Protein AF-A0A5J4PAU7-F1 (afdb_monomer_lite)

Foldseek 3Di:
DEDDDCVVVVVLVVCVVVVHFDDYHYPVVLVVQCVVVVNPDDDPVVSVVSVVVCCVVVVHDTDDDDPPVVVVVVVVVVVVVVVVVVVD

Radius of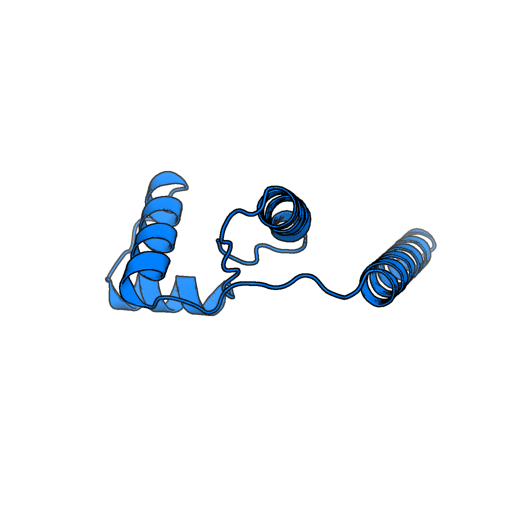 gyration: 16.07 Å; chains: 1; bounding box: 43×22×41 Å

Secondary structure (DSSP, 8-state):
-EE-TTHHHHHHHHHHHTT-----EEHHHHHHHHHHTT-----HHHHHHHHHHHHHHH-PPPP-PPPHHHHHHHHHHHHHHHHHHHT-

Structure (mmCIF, N/CA/C/O backbone):
data_AF-A0A5J4PAU7-F1
#
_entry.id   AF-A0A5J4PAU7-F1
#
loop_
_atom_site.group_PDB
_atom_site.id
_atom_site.type_symbol
_atom_site.label_atom_id
_atom_site.label_alt_id
_atom_site.label_comp_id
_atom_site.label_asym_id
_atom_site.label_entity_id
_atom_site.label_seq_id
_atom_site.pdbx_PDB_ins_code
_atom_site.Cartn_x
_atom_site.Cartn_y
_atom_site.Cartn_z
_atom_site.occupancy
_atom_site.B_iso_or_equiv
_atom_site.auth_seq_id
_atom_site.auth_comp_id
_atom_site.auth_asym_id
_atom_site.auth_atom_id
_atom_site.pdbx_PDB_model_num
ATOM 1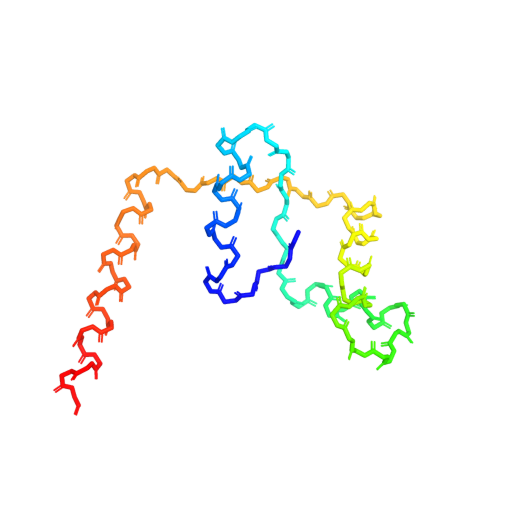 N N . MET A 1 1 ? -6.325 1.896 0.915 1.00 90.19 1 MET A N 1
ATOM 2 C CA . MET A 1 1 ? -5.335 0.905 1.390 1.00 90.19 1 MET A CA 1
ATOM 3 C C . MET A 1 1 ? -4.070 1.616 1.847 1.00 90.19 1 MET A C 1
ATOM 5 O O . MET A 1 1 ? -3.844 2.754 1.441 1.00 90.19 1 MET A O 1
ATOM 9 N N . GLU A 1 2 ? -3.267 0.962 2.680 1.00 91.81 2 GLU A N 1
ATOM 10 C CA . GLU A 1 2 ? -1.965 1.464 3.127 1.00 91.81 2 GLU A CA 1
ATOM 11 C C . GLU A 1 2 ? -0.842 1.043 2.164 1.00 91.81 2 GLU A C 1
ATOM 13 O O . GLU A 1 2 ? -0.883 -0.043 1.587 1.00 91.81 2 GLU A O 1
ATOM 18 N N . ALA A 1 3 ? 0.167 1.896 1.989 1.00 88.50 3 ALA A N 1
ATOM 19 C CA . ALA A 1 3 ? 1.381 1.573 1.251 1.00 88.50 3 ALA A CA 1
ATOM 20 C C . ALA A 1 3 ? 2.306 0.671 2.092 1.00 88.50 3 ALA A C 1
ATOM 22 O O . ALA A 1 3 ? 3.172 1.159 2.821 1.00 88.50 3 ALA A O 1
ATOM 23 N N . THR A 1 4 ? 2.124 -0.646 1.987 1.00 83.62 4 THR A N 1
ATOM 24 C CA . THR A 1 4 ? 2.956 -1.650 2.672 1.00 83.62 4 THR A CA 1
ATOM 25 C C . THR A 1 4 ? 4.042 -2.186 1.737 1.00 83.62 4 THR A C 1
ATOM 27 O O . THR A 1 4 ? 3.805 -3.103 0.950 1.00 83.62 4 THR A O 1
ATOM 30 N N . GLY A 1 5 ? 5.249 -1.616 1.806 1.00 83.00 5 GLY A N 1
ATOM 31 C CA . GLY A 1 5 ? 6.365 -2.028 0.943 1.00 83.00 5 GLY A CA 1
ATOM 32 C C . GLY A 1 5 ? 6.012 -1.914 -0.545 1.00 83.00 5 GLY A C 1
ATOM 33 O O . GLY A 1 5 ? 5.402 -0.932 -0.946 1.00 83.00 5 GLY A O 1
ATOM 34 N N . SER A 1 6 ? 6.369 -2.910 -1.359 1.00 79.44 6 SER A N 1
ATOM 35 C CA . SER A 1 6 ? 5.950 -3.018 -2.769 1.00 79.44 6 SER A CA 1
ATOM 36 C C . SER A 1 6 ? 4.634 -3.785 -2.964 1.00 79.44 6 SER A C 1
ATOM 38 O O . SER A 1 6 ? 4.062 -3.747 -4.052 1.00 79.44 6 SER A O 1
ATOM 40 N N . TYR A 1 7 ? 4.122 -4.461 -1.929 1.00 82.75 7 TYR A N 1
ATOM 41 C CA . TYR A 1 7 ? 2.990 -5.390 -2.041 1.00 82.75 7 TYR A CA 1
ATOM 42 C C . TYR A 1 7 ? 1.676 -4.717 -2.441 1.00 82.75 7 TYR A C 1
ATOM 44 O O . TYR A 1 7 ? 0.854 -5.320 -3.128 1.00 82.75 7 TYR A O 1
ATOM 52 N N . TYR A 1 8 ? 1.478 -3.458 -2.045 1.00 89.62 8 TYR A N 1
ATOM 53 C CA . TYR A 1 8 ? 0.262 -2.717 -2.383 1.00 89.62 8 TYR A CA 1
ATOM 54 C C . TYR A 1 8 ? 0.146 -2.415 -3.886 1.00 89.62 8 TYR A C 1
ATOM 56 O O . TYR A 1 8 ? -0.961 -2.191 -4.374 1.00 89.62 8 TYR A O 1
ATOM 64 N N . GLU A 1 9 ? 1.271 -2.377 -4.616 1.00 89.94 9 GLU A N 1
ATOM 65 C CA . GLU A 1 9 ? 1.306 -1.864 -5.987 1.00 89.94 9 GLU A CA 1
ATOM 66 C C . GLU A 1 9 ? 0.429 -2.712 -6.912 1.00 89.94 9 GLU A C 1
ATOM 68 O O . GLU A 1 9 ? -0.469 -2.172 -7.553 1.00 89.94 9 GLU A O 1
ATOM 73 N N . ASN A 1 10 ? 0.619 -4.035 -6.930 1.00 90.56 10 ASN A N 1
ATOM 74 C CA . ASN A 1 10 ? -0.129 -4.931 -7.821 1.00 90.56 10 ASN A CA 1
ATOM 75 C C . ASN A 1 10 ? -1.646 -4.835 -7.606 1.00 90.56 10 ASN A C 1
ATOM 77 O O . ASN A 1 10 ? -2.404 -4.794 -8.573 1.00 90.56 10 ASN A O 1
ATOM 81 N N . LEU A 1 11 ? -2.088 -4.736 -6.349 1.00 92.06 11 LEU A N 1
ATOM 82 C CA . LEU A 1 11 ? -3.503 -4.569 -6.030 1.00 92.06 11 LEU A CA 1
ATOM 83 C C . LEU A 1 11 ? -4.032 -3.204 -6.492 1.00 92.06 11 LEU A C 1
ATOM 85 O O . LEU A 1 11 ? -5.132 -3.127 -7.033 1.00 92.06 11 LEU A O 1
ATOM 89 N N . ALA A 1 12 ? -3.264 -2.128 -6.302 1.00 94.12 12 ALA A N 1
ATOM 90 C CA . ALA A 1 12 ? -3.661 -0.792 -6.741 1.00 94.12 12 ALA A CA 1
ATOM 91 C C . ALA A 1 12 ? -3.821 -0.716 -8.269 1.00 94.12 12 ALA A C 1
ATOM 93 O O . ALA A 1 12 ? -4.832 -0.194 -8.742 1.00 94.12 12 ALA A O 1
ATOM 94 N N . TYR A 1 13 ? -2.879 -1.294 -9.024 1.00 93.00 13 TYR A N 1
ATOM 95 C CA . TYR A 1 13 ? -2.977 -1.404 -10.483 1.00 93.00 13 TYR A CA 1
ATOM 96 C C . TYR A 1 13 ? -4.206 -2.215 -10.901 1.00 93.00 13 TYR A C 1
ATOM 98 O O . TYR A 1 13 ? -5.028 -1.706 -11.659 1.00 93.00 13 TYR A O 1
ATOM 106 N N . PHE A 1 14 ? -4.394 -3.414 -10.341 1.00 93.88 14 PHE A N 1
ATOM 107 C CA . PHE A 1 14 ? -5.537 -4.274 -10.663 1.00 93.88 14 PHE A CA 1
ATOM 108 C C . PHE A 1 14 ? -6.885 -3.569 -10.440 1.00 93.88 14 PHE A C 1
ATOM 110 O O . PHE A 1 14 ? -7.765 -3.608 -11.300 1.00 93.88 14 PHE A O 1
ATOM 117 N N . LEU A 1 15 ? -7.060 -2.889 -9.303 1.00 95.12 15 LEU A N 1
ATOM 118 C CA . LEU A 1 15 ? -8.301 -2.164 -9.010 1.00 95.12 15 LEU A CA 1
ATOM 119 C C . LEU A 1 15 ? -8.522 -0.998 -9.982 1.00 95.12 15 LEU A C 1
ATOM 121 O O . LEU A 1 15 ? -9.638 -0.806 -10.464 1.00 95.12 15 LEU A O 1
ATOM 125 N N . TYR A 1 16 ? -7.467 -0.244 -10.295 1.00 94.75 16 TYR A N 1
ATOM 126 C CA . TYR A 1 16 ? -7.537 0.871 -11.238 1.00 94.75 16 TYR A CA 1
ATOM 127 C C . TYR A 1 16 ? -7.904 0.411 -12.658 1.00 94.75 16 TYR A C 1
ATOM 129 O O . TYR A 1 16 ? -8.765 1.008 -13.312 1.00 94.75 16 TYR A O 1
ATOM 137 N N . GLU A 1 17 ? -7.293 -0.678 -13.130 1.00 94.06 17 GLU A N 1
ATOM 138 C CA . GLU A 1 17 ? -7.580 -1.291 -14.433 1.00 94.06 17 GLU A CA 1
ATOM 139 C C . GLU A 1 17 ? -9.039 -1.750 -14.530 1.00 94.06 17 GLU A C 1
ATOM 141 O O . GLU A 1 17 ? -9.692 -1.514 -15.546 1.00 94.06 17 GLU A O 1
ATOM 146 N N . ASN A 1 18 ? -9.594 -2.268 -13.431 1.00 96.44 18 ASN A N 1
ATOM 147 C CA . ASN A 1 18 ? -11.009 -2.629 -13.301 1.00 96.44 18 ASN A CA 1
ATOM 148 C C . ASN A 1 18 ? -11.945 -1.428 -13.048 1.00 96.44 18 ASN A C 1
ATOM 150 O O . ASN A 1 18 ? -13.105 -1.615 -12.685 1.00 96.44 18 ASN A O 1
ATOM 154 N N . ARG A 1 19 ? -11.473 -0.186 -13.239 1.00 95.44 19 ARG A N 1
ATOM 155 C CA . ARG A 1 19 ? -12.248 1.062 -13.062 1.00 95.44 19 ARG A CA 1
ATOM 156 C C . ARG A 1 19 ? -12.793 1.266 -11.645 1.00 95.44 19 ARG A C 1
ATOM 158 O O . ARG A 1 19 ? -13.732 2.038 -11.443 1.00 95.44 19 ARG A O 1
ATOM 165 N N . LEU A 1 20 ? -12.187 0.625 -10.649 1.00 95.94 20 LEU A N 1
ATOM 166 C CA . LEU A 1 20 ? -12.530 0.816 -9.247 1.00 95.94 20 LEU A CA 1
ATOM 167 C C . LEU A 1 20 ? -11.737 1.984 -8.658 1.00 95.94 20 LEU A C 1
ATOM 169 O O . LEU A 1 20 ? -10.569 2.215 -8.970 1.00 95.94 20 LEU A O 1
ATOM 173 N N . LYS A 1 21 ? -12.387 2.732 -7.763 1.00 94.56 21 LYS A N 1
ATOM 174 C CA . LYS A 1 21 ? -11.743 3.821 -7.028 1.00 94.56 21 LYS A CA 1
ATOM 175 C C . LYS A 1 21 ? -10.808 3.234 -5.980 1.00 94.56 21 LYS A C 1
ATOM 177 O O . LYS A 1 21 ? -11.245 2.516 -5.084 1.00 94.56 21 LYS A O 1
ATOM 182 N N . VAL A 1 22 ? -9.534 3.591 -6.064 1.00 95.19 22 VAL A N 1
ATOM 183 C CA . VAL A 1 22 ? -8.512 3.190 -5.100 1.00 95.19 22 VAL A CA 1
ATOM 184 C C . VAL A 1 22 ? -7.790 4.422 -4.573 1.00 95.19 22 VAL A C 1
ATOM 186 O O . VAL A 1 22 ? -7.453 5.321 -5.335 1.00 95.19 22 VAL A O 1
ATOM 189 N N . SER A 1 23 ? -7.532 4.452 -3.267 1.00 95.88 23 SER A N 1
ATOM 190 C CA . SER A 1 23 ? -6.643 5.428 -2.634 1.00 95.88 23 SER A CA 1
ATOM 191 C C . SER A 1 23 ? -5.538 4.682 -1.898 1.00 95.88 23 SER A C 1
ATOM 193 O O . SER A 1 23 ? -5.809 3.751 -1.128 1.00 95.88 23 SER A O 1
ATOM 195 N N . VAL A 1 24 ? -4.297 5.102 -2.125 1.00 94.88 24 VAL A N 1
ATOM 196 C CA . VAL A 1 24 ? -3.106 4.572 -1.457 1.00 94.88 24 VAL A CA 1
ATOM 197 C C . VAL A 1 24 ? -2.604 5.629 -0.484 1.00 94.88 24 VAL A C 1
ATOM 199 O O . VAL A 1 24 ? -2.335 6.766 -0.865 1.00 94.88 24 VAL A O 1
ATOM 202 N N . VAL A 1 25 ? -2.505 5.256 0.786 1.00 94.56 25 VAL A N 1
ATOM 203 C CA . VAL A 1 25 ? -2.146 6.160 1.879 1.00 94.56 25 VAL A CA 1
ATOM 204 C C . VAL A 1 25 ? -0.851 5.682 2.519 1.00 94.56 25 VAL A C 1
ATOM 206 O O . VAL A 1 25 ? -0.641 4.487 2.699 1.00 94.56 25 VAL A O 1
ATOM 209 N N . LEU A 1 26 ? 0.029 6.614 2.879 1.00 92.69 26 LEU A N 1
ATOM 210 C CA . LEU A 1 26 ? 1.271 6.285 3.571 1.00 92.69 26 LEU A CA 1
ATOM 211 C C . LEU A 1 26 ? 1.005 5.622 4.932 1.00 92.69 26 LEU A C 1
ATOM 213 O O . LEU A 1 26 ? 0.148 6.070 5.697 1.00 92.69 26 LEU A O 1
ATOM 217 N N . ALA A 1 27 ? 1.828 4.628 5.261 1.00 90.88 27 ALA A N 1
ATOM 218 C CA . ALA A 1 27 ? 1.787 3.894 6.523 1.00 90.88 27 ALA A CA 1
ATOM 219 C C . ALA A 1 27 ? 1.796 4.778 7.771 1.00 90.88 27 ALA A C 1
ATOM 221 O O . ALA A 1 27 ? 1.056 4.571 8.734 1.00 90.88 27 ALA A O 1
ATOM 222 N N . ASN A 1 28 ? 2.609 5.831 7.740 1.00 92.38 28 ASN A N 1
ATOM 223 C CA . ASN A 1 28 ? 2.700 6.782 8.838 1.00 92.38 28 ASN A CA 1
ATOM 224 C C . ASN A 1 28 ? 1.364 7.497 9.115 1.00 92.38 28 ASN A C 1
ATOM 226 O O . ASN A 1 28 ? 1.033 7.703 10.279 1.00 92.38 28 ASN A O 1
ATOM 230 N N . LYS A 1 29 ? 0.574 7.829 8.087 1.00 93.81 29 LYS A N 1
ATOM 231 C CA . LYS A 1 29 ? -0.725 8.494 8.248 1.00 93.81 29 LYS A CA 1
ATOM 232 C C . LYS A 1 29 ? -1.731 7.577 8.931 1.00 93.81 29 LYS A C 1
ATOM 234 O O . LYS A 1 29 ? -2.381 8.015 9.874 1.00 93.81 29 LYS A O 1
ATOM 239 N N . ILE A 1 30 ? -1.801 6.313 8.515 1.00 93.56 30 ILE A N 1
ATOM 240 C CA . ILE A 1 30 ? -2.660 5.311 9.161 1.00 93.56 30 ILE A CA 1
ATOM 241 C C . ILE A 1 30 ? -2.224 5.098 10.615 1.00 93.56 30 ILE A C 1
ATOM 243 O O . ILE A 1 30 ? -3.053 5.135 11.521 1.00 93.56 30 ILE A O 1
ATOM 247 N N . LYS A 1 31 ? -0.914 4.999 10.875 1.00 91.94 31 LYS A N 1
ATOM 248 C CA . LYS A 1 31 ? -0.366 4.882 12.236 1.00 91.94 31 LYS A CA 1
ATOM 249 C C . LYS A 1 31 ? -0.722 6.074 13.129 1.00 91.94 31 LYS A C 1
ATOM 251 O O . LYS A 1 31 ? -1.032 5.881 14.302 1.00 91.94 31 LYS A O 1
ATOM 256 N N . TYR A 1 32 ? -0.652 7.303 12.618 1.00 94.06 32 TYR A N 1
ATOM 257 C CA . TYR A 1 32 ? -1.046 8.486 13.388 1.00 94.06 32 TYR A CA 1
ATOM 258 C C . TYR A 1 32 ? -2.553 8.541 13.628 1.00 94.06 32 TYR A C 1
ATOM 260 O O . TYR A 1 32 ? -2.969 8.904 14.725 1.00 94.06 32 TYR A O 1
ATOM 268 N N . TYR A 1 33 ? -3.352 8.104 12.658 1.00 94.62 33 TYR A N 1
ATOM 269 C CA . TYR A 1 33 ? -4.794 7.992 12.827 1.00 94.62 33 TYR A CA 1
ATOM 270 C C . TYR A 1 33 ? -5.181 6.945 13.884 1.00 94.62 33 TYR A C 1
ATOM 272 O O . TYR A 1 33 ? -6.006 7.216 14.751 1.00 94.62 33 TYR A O 1
ATOM 280 N N . ALA A 1 34 ? -4.511 5.788 13.905 1.00 93.38 34 ALA A N 1
ATOM 281 C CA . ALA A 1 34 ? -4.682 4.787 14.963 1.00 93.38 34 ALA A CA 1
ATOM 282 C C . ALA A 1 34 ? -4.458 5.396 16.357 1.00 93.38 34 ALA A C 1
ATOM 284 O O . ALA A 1 34 ? -5.246 5.188 17.280 1.00 93.38 34 ALA A O 1
ATOM 285 N N . LYS A 1 35 ? -3.389 6.196 16.491 1.00 93.38 35 LYS A N 1
ATOM 286 C CA . LYS A 1 35 ? -3.058 6.893 17.738 1.00 93.38 35 LYS A CA 1
ATOM 287 C C . LYS A 1 35 ? -4.123 7.915 18.129 1.00 93.38 35 LYS A C 1
ATOM 289 O O . LYS A 1 35 ? -4.477 7.958 19.301 1.00 93.38 35 LYS A O 1
ATOM 294 N N . SER A 1 36 ? -4.650 8.705 17.188 1.00 93.50 36 SER A N 1
ATOM 295 C CA . SER A 1 36 ? -5.714 9.673 17.497 1.00 93.50 36 SER A CA 1
ATOM 296 C C . SER A 1 36 ? -7.016 9.003 17.938 1.00 93.50 36 SER A C 1
ATOM 298 O O . SER A 1 36 ? -7.757 9.588 18.717 1.00 93.50 36 SER A O 1
ATOM 300 N N . GLN A 1 37 ? -7.266 7.766 17.499 1.00 91.94 37 GLN A N 1
ATOM 301 C CA . GLN A 1 37 ? -8.417 6.958 17.918 1.00 91.94 37 GLN A CA 1
ATOM 302 C C . GLN A 1 37 ? -8.164 6.152 19.210 1.00 91.94 37 GLN A C 1
ATOM 304 O O . GLN A 1 37 ? -8.981 5.315 19.585 1.00 91.94 37 GLN A O 1
ATOM 309 N N . ASN A 1 38 ? -7.031 6.367 19.897 1.00 91.00 38 ASN A N 1
ATOM 310 C CA . ASN A 1 38 ? -6.613 5.618 21.093 1.00 91.00 38 ASN A CA 1
ATOM 311 C C . ASN A 1 38 ? -6.606 4.085 20.913 1.00 91.00 38 ASN A C 1
ATOM 313 O O . ASN A 1 38 ? -6.729 3.332 21.884 1.00 91.00 38 ASN A O 1
ATOM 317 N N . LEU A 1 39 ? -6.424 3.604 19.681 1.00 88.38 39 LEU A N 1
ATOM 318 C CA . LEU A 1 39 ? -6.383 2.178 19.387 1.00 88.38 39 LEU A CA 1
ATOM 319 C C . LEU A 1 39 ? -5.036 1.578 19.807 1.00 88.38 39 LEU A C 1
ATOM 321 O O . LEU A 1 39 ? -3.979 1.950 19.297 1.00 88.38 39 LEU A O 1
ATOM 325 N N . LYS A 1 40 ? -5.085 0.635 20.755 1.00 84.25 40 LYS A N 1
ATOM 326 C CA . LYS A 1 40 ? -3.908 -0.078 21.289 1.00 84.25 40 LYS A CA 1
ATOM 327 C C . LYS A 1 40 ? -3.752 -1.490 20.723 1.00 84.25 40 LYS A C 1
ATOM 329 O O . LYS A 1 40 ? -2.643 -2.015 20.687 1.00 84.25 40 LYS A O 1
ATOM 334 N N . THR A 1 41 ? -4.852 -2.100 20.289 1.00 88.06 41 THR A N 1
ATOM 335 C CA . THR A 1 41 ? -4.871 -3.459 19.739 1.00 88.06 41 THR A CA 1
ATOM 336 C C . THR A 1 41 ? -4.469 -3.432 18.275 1.00 88.06 41 THR A C 1
ATOM 338 O O . THR A 1 41 ? -5.042 -2.670 17.500 1.00 88.06 41 THR A O 1
ATOM 341 N N . LYS A 1 42 ? -3.530 -4.299 17.890 1.00 83.19 42 LYS A N 1
ATOM 342 C CA . LYS A 1 42 ? -3.084 -4.450 16.506 1.00 83.19 42 LYS A CA 1
ATOM 343 C C . LYS A 1 42 ? -3.328 -5.876 16.027 1.00 83.19 42 LYS A C 1
ATOM 345 O O . LYS A 1 42 ? -2.649 -6.802 16.455 1.00 83.19 42 LYS A O 1
ATOM 350 N N . THR A 1 43 ? -4.334 -6.039 15.178 1.00 91.88 43 THR A N 1
ATOM 351 C CA . THR A 1 43 ? -4.671 -7.297 14.492 1.00 91.88 43 THR A CA 1
ATOM 352 C C . THR A 1 43 ? -5.099 -6.956 13.073 1.00 91.88 43 THR A C 1
ATOM 354 O O . THR A 1 43 ? -5.608 -5.856 12.855 1.00 91.88 43 THR A O 1
ATOM 357 N N . ASP A 1 44 ? -4.981 -7.895 12.133 1.00 90.12 44 ASP A N 1
ATOM 358 C CA . ASP A 1 44 ? -5.331 -7.644 10.725 1.00 90.12 44 ASP A CA 1
ATOM 359 C C . ASP A 1 44 ? -6.767 -7.127 10.556 1.00 90.12 44 ASP A C 1
ATOM 361 O O . ASP A 1 44 ? -7.024 -6.201 9.789 1.00 90.12 44 ASP A O 1
ATOM 365 N N . LYS A 1 45 ? -7.715 -7.668 11.336 1.00 93.31 45 LYS A N 1
ATOM 366 C CA . LYS A 1 45 ? -9.120 -7.233 11.320 1.00 93.31 45 LYS A CA 1
ATOM 367 C C . LYS A 1 45 ? -9.287 -5.789 11.798 1.00 93.31 45 LYS A C 1
ATOM 369 O O . LYS A 1 45 ? -10.069 -5.033 11.223 1.00 93.31 45 LYS A O 1
ATOM 374 N N . VAL A 1 46 ? -8.580 -5.419 12.864 1.00 92.81 46 VAL A N 1
ATOM 375 C CA . VAL A 1 46 ? -8.637 -4.070 13.439 1.00 92.81 46 VAL A CA 1
ATOM 376 C C . VAL A 1 46 ? -7.979 -3.058 12.501 1.00 92.81 46 VAL A C 1
ATOM 378 O O . VAL A 1 46 ? -8.567 -2.010 12.239 1.00 92.81 46 VAL A O 1
ATOM 381 N N . ASP A 1 47 ? -6.821 -3.395 11.934 1.00 90.88 47 ASP A N 1
ATOM 382 C CA . ASP A 1 47 ? -6.106 -2.529 10.993 1.00 90.88 47 ASP A CA 1
ATOM 383 C C . ASP A 1 47 ? -6.924 -2.318 9.705 1.00 90.88 47 ASP A C 1
ATOM 385 O O . ASP A 1 47 ? -7.061 -1.186 9.237 1.00 90.88 47 ASP A O 1
ATOM 389 N N . ALA A 1 48 ? -7.563 -3.365 9.168 1.00 92.25 48 ALA A N 1
ATOM 390 C CA . ALA A 1 48 ? -8.451 -3.241 8.009 1.00 92.25 48 ALA A CA 1
ATOM 391 C C . ALA A 1 48 ? -9.640 -2.302 8.281 1.00 92.25 48 ALA A C 1
ATOM 393 O O . ALA A 1 48 ? -9.956 -1.446 7.449 1.00 92.25 48 ALA A O 1
ATOM 394 N N . CYS A 1 49 ? -10.268 -2.420 9.456 1.00 94.25 49 CYS A N 1
ATOM 395 C CA . CYS A 1 49 ? -11.356 -1.532 9.863 1.00 94.25 49 CYS A CA 1
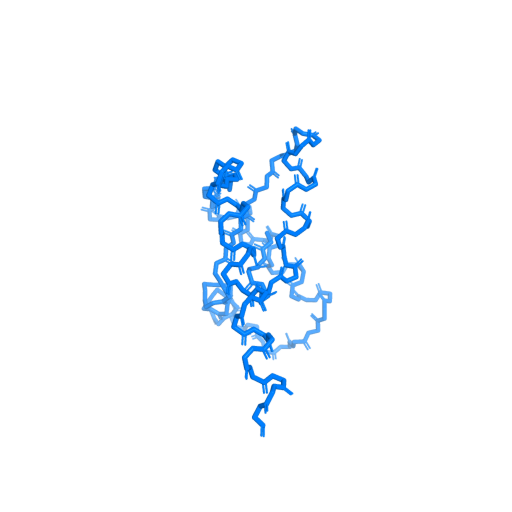ATOM 396 C C . CYS A 1 49 ? -10.882 -0.079 9.997 1.00 94.25 49 CYS A C 1
ATOM 398 O O . CYS A 1 49 ? -11.552 0.831 9.515 1.00 94.25 49 CYS A O 1
ATOM 400 N N . LEU A 1 50 ? -9.712 0.141 10.602 1.00 94.88 50 LEU A N 1
ATOM 401 C CA . LEU A 1 50 ? -9.121 1.468 10.758 1.00 94.88 50 LEU A CA 1
ATOM 402 C C . LEU A 1 50 ? -8.827 2.124 9.402 1.00 94.88 50 LEU A C 1
ATOM 404 O O . LEU A 1 50 ? -9.094 3.308 9.212 1.00 94.88 50 LEU A O 1
ATOM 408 N N . ILE A 1 51 ? -8.279 1.368 8.448 1.00 94.38 51 ILE A N 1
ATOM 409 C CA . ILE A 1 51 ? -7.986 1.868 7.099 1.00 94.38 51 ILE A CA 1
ATOM 410 C C . ILE A 1 51 ? -9.279 2.232 6.359 1.00 94.38 51 ILE A C 1
ATOM 412 O O . ILE A 1 51 ? -9.311 3.245 5.653 1.00 94.38 51 ILE A O 1
ATOM 416 N N . ALA A 1 52 ? -10.334 1.426 6.504 1.00 94.81 52 ALA A N 1
ATOM 417 C CA . ALA A 1 52 ? -11.639 1.718 5.917 1.00 94.81 52 ALA A CA 1
ATOM 418 C C . ALA A 1 52 ? -12.240 3.001 6.512 1.00 94.81 52 ALA A C 1
ATOM 420 O O . ALA A 1 52 ? -12.636 3.896 5.765 1.00 94.81 52 ALA A O 1
ATOM 421 N N . ASP A 1 53 ? -12.221 3.122 7.839 1.00 95.56 53 ASP A N 1
ATOM 422 C CA . ASP A 1 53 ? -12.695 4.304 8.557 1.00 95.56 53 ASP A CA 1
ATOM 423 C C . ASP A 1 53 ? -11.910 5.569 8.175 1.00 95.56 53 ASP A C 1
ATOM 425 O O . ASP A 1 53 ? -12.497 6.597 7.838 1.00 95.56 53 ASP A O 1
ATOM 429 N N . PHE A 1 54 ? -10.578 5.478 8.093 1.00 96.00 54 PHE A N 1
ATOM 430 C CA . PHE A 1 54 ? -9.736 6.565 7.590 1.00 96.00 54 PHE A CA 1
ATOM 431 C C . PHE A 1 54 ? -10.142 6.986 6.172 1.00 96.00 54 PHE A C 1
ATOM 433 O O . PHE A 1 54 ? -10.203 8.177 5.865 1.00 96.00 54 PHE A O 1
ATOM 440 N N . GLY A 1 55 ? -10.415 6.017 5.294 1.00 95.25 55 GLY A N 1
ATOM 441 C CA . GLY A 1 55 ? -10.840 6.269 3.919 1.00 95.25 55 GLY A CA 1
ATOM 442 C C . GLY A 1 55 ? -12.162 7.032 3.833 1.00 95.25 55 GLY A C 1
ATOM 443 O O . GLY A 1 55 ? -12.282 7.951 3.023 1.00 95.25 55 GLY A O 1
ATOM 444 N N . LEU A 1 56 ? -13.127 6.688 4.688 1.00 94.62 56 LEU A N 1
ATOM 445 C CA . LEU A 1 56 ? -14.436 7.344 4.753 1.00 94.62 56 LEU A CA 1
ATOM 446 C C . LEU A 1 56 ? -14.349 8.748 5.363 1.00 94.62 56 LEU A C 1
ATOM 448 O O . LEU A 1 56 ? -14.927 9.692 4.818 1.00 94.62 56 LEU A O 1
ATOM 452 N N . SER A 1 57 ? -13.594 8.887 6.452 1.00 94.75 57 SER A N 1
ATOM 453 C CA . SER A 1 57 ? -13.473 10.130 7.215 1.00 94.75 57 SER A CA 1
ATOM 454 C C . SER A 1 57 ? -12.613 11.170 6.497 1.00 94.75 57 SER A C 1
ATOM 456 O O . SER A 1 57 ? -13.043 12.301 6.281 1.00 94.75 57 SER A O 1
ATOM 458 N N . GLN A 1 58 ? -11.411 10.783 6.060 1.00 94.31 58 GLN A N 1
ATOM 459 C CA . GLN A 1 58 ? -10.425 11.712 5.497 1.00 94.31 58 GLN A CA 1
ATOM 460 C C . GLN A 1 58 ? -10.527 11.874 3.979 1.00 94.31 58 GLN A C 1
ATOM 462 O O . GLN A 1 58 ? -9.889 12.774 3.434 1.00 94.31 58 GLN A O 1
ATOM 467 N N . LYS A 1 59 ? -11.284 11.004 3.292 1.00 94.44 59 LYS A N 1
ATOM 468 C CA . LYS A 1 59 ? -11.493 11.022 1.831 1.00 94.44 59 LYS A CA 1
ATOM 469 C C . LYS A 1 59 ? -10.183 11.245 1.055 1.00 94.44 59 LYS A C 1
ATOM 471 O O . LYS A 1 59 ? -10.060 12.222 0.312 1.00 94.44 59 LYS A O 1
ATOM 476 N N . PRO A 1 60 ? -9.168 10.381 1.251 1.00 95.12 60 PRO A N 1
ATOM 477 C CA . PRO A 1 60 ? -7.861 10.570 0.640 1.00 95.12 60 PRO A CA 1
ATOM 478 C C . PRO A 1 60 ? -7.960 10.588 -0.886 1.00 95.12 60 PRO A C 1
ATOM 480 O O . PRO A 1 60 ? -8.761 9.857 -1.475 1.00 95.12 60 PRO A O 1
ATOM 483 N N . ALA A 1 61 ? -7.091 11.384 -1.512 1.00 95.44 61 ALA A N 1
ATOM 484 C CA . ALA A 1 61 ? -7.012 11.496 -2.962 1.00 95.44 61 ALA A CA 1
ATOM 485 C C . ALA A 1 61 ? -6.937 10.118 -3.634 1.00 95.44 61 ALA A C 1
ATOM 487 O O . ALA A 1 61 ? -6.274 9.200 -3.134 1.00 95.44 61 ALA A O 1
ATOM 488 N N . LEU A 1 62 ? -7.631 9.990 -4.765 1.00 95.75 62 LEU A N 1
ATOM 489 C CA . LEU A 1 62 ? -7.587 8.777 -5.566 1.00 95.75 62 LEU A CA 1
ATOM 490 C C . LEU A 1 62 ? -6.172 8.586 -6.099 1.00 95.75 62 LEU A C 1
ATOM 492 O O . LEU A 1 62 ? -5.558 9.507 -6.639 1.00 95.75 62 LEU A O 1
ATOM 496 N N . TRP A 1 63 ? -5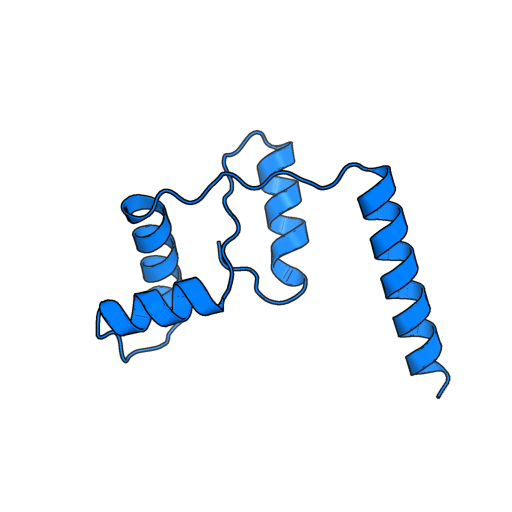.672 7.373 -5.939 1.00 95.31 63 TRP A N 1
ATOM 497 C CA . TRP A 1 63 ? -4.405 6.964 -6.501 1.00 95.31 63 TRP A CA 1
ATOM 498 C C . TRP A 1 63 ? -4.518 6.900 -8.023 1.00 95.31 63 TRP A C 1
ATOM 500 O O . TRP A 1 63 ? -5.541 6.486 -8.572 1.00 95.31 63 TRP A O 1
ATOM 510 N N . GLN A 1 64 ? -3.450 7.322 -8.689 1.00 91.88 64 GLN A N 1
ATOM 511 C CA . GLN A 1 64 ? -3.289 7.215 -10.129 1.00 91.88 64 GLN A CA 1
ATOM 512 C C . GLN A 1 64 ? -2.015 6.416 -10.405 1.00 91.88 64 GLN A C 1
ATOM 514 O O . GLN A 1 64 ? -1.024 6.594 -9.685 1.00 91.88 64 GLN A O 1
ATOM 519 N N . PRO A 1 65 ? -2.024 5.545 -11.423 1.00 91.00 65 PRO A N 1
ATOM 520 C CA . PRO A 1 65 ? -0.830 4.827 -11.822 1.00 91.00 65 PRO A CA 1
ATOM 521 C C . PRO A 1 65 ? 0.227 5.795 -12.353 1.00 91.00 65 PRO A C 1
ATOM 523 O O . PRO A 1 65 ? -0.083 6.878 -12.855 1.00 91.00 65 PRO A O 1
ATOM 526 N N . LEU A 1 66 ? 1.491 5.375 -12.282 1.00 86.38 66 LEU A N 1
ATOM 527 C CA . LEU A 1 66 ? 2.517 6.004 -13.107 1.00 86.38 66 LEU A CA 1
ATOM 528 C C . LEU A 1 66 ? 2.219 5.701 -14.578 1.00 86.38 66 LEU A C 1
ATOM 530 O O . LEU A 1 66 ? 1.623 4.668 -14.895 1.00 86.38 66 LEU A O 1
ATOM 534 N N . SER A 1 67 ? 2.662 6.573 -15.481 1.00 86.62 67 SER A N 1
ATOM 535 C CA . SER A 1 67 ? 2.640 6.249 -16.906 1.00 86.62 67 SER A CA 1
ATOM 536 C C . SER A 1 67 ? 3.429 4.962 -17.172 1.00 86.62 67 SER A C 1
ATOM 538 O O . SER A 1 67 ? 4.380 4.639 -16.451 1.00 86.62 67 SER A O 1
ATOM 540 N N . GLY A 1 68 ? 3.008 4.217 -18.200 1.00 82.88 68 GLY A N 1
ATOM 541 C CA . GLY A 1 68 ? 3.559 2.895 -18.515 1.00 82.88 68 GLY A CA 1
ATOM 542 C C . GLY A 1 68 ? 5.085 2.899 -18.622 1.00 82.88 68 GLY A C 1
ATOM 543 O O . GLY A 1 68 ? 5.744 2.070 -17.995 1.00 82.88 68 GLY A O 1
ATOM 544 N N . ASP A 1 69 ? 5.639 3.906 -19.297 1.00 88.88 69 ASP A N 1
ATOM 545 C CA . ASP A 1 69 ? 7.083 4.064 -19.494 1.00 88.88 69 ASP A CA 1
ATOM 546 C C . ASP A 1 69 ? 7.835 4.235 -18.165 1.00 88.88 69 ASP A C 1
ATOM 548 O O . ASP A 1 69 ? 8.857 3.592 -17.918 1.00 88.88 69 ASP A O 1
ATOM 552 N N . TYR A 1 70 ? 7.303 5.060 -17.258 1.00 88.25 70 TYR A N 1
ATOM 553 C CA . TYR A 1 70 ? 7.909 5.287 -15.945 1.00 88.25 70 TYR A CA 1
ATOM 554 C C . TYR A 1 70 ? 7.810 4.054 -15.050 1.00 88.25 70 TYR A C 1
ATOM 556 O O . TYR A 1 70 ? 8.729 3.784 -14.272 1.00 88.25 70 TYR A O 1
ATOM 564 N N . ARG A 1 71 ? 6.715 3.291 -15.155 1.00 86.19 71 ARG A N 1
ATOM 565 C CA . ARG A 1 71 ? 6.568 2.019 -14.443 1.00 86.19 71 ARG A CA 1
ATOM 566 C C . ARG A 1 71 ? 7.647 1.036 -14.890 1.00 86.19 71 ARG A C 1
ATOM 568 O O . ARG A 1 71 ? 8.382 0.540 -14.040 1.00 86.19 71 ARG A O 1
ATOM 575 N N . GLN A 1 72 ? 7.793 0.833 -16.200 1.00 89.19 72 GLN A N 1
ATOM 576 C CA . GLN A 1 72 ? 8.794 -0.073 -16.763 1.00 89.19 72 GLN A CA 1
ATOM 577 C C . GLN A 1 72 ? 10.217 0.340 -16.370 1.00 89.19 72 GLN A C 1
ATOM 579 O O . GLN A 1 72 ? 10.992 -0.489 -15.895 1.00 89.19 72 GLN A O 1
ATOM 584 N N . LEU A 1 73 ? 10.550 1.628 -16.495 1.00 92.62 73 LEU A N 1
ATOM 585 C CA . LEU A 1 73 ? 11.864 2.146 -16.118 1.00 92.62 73 LEU A CA 1
ATOM 586 C C . LEU A 1 73 ? 12.182 1.889 -14.639 1.00 92.62 73 LEU A C 1
ATOM 588 O O . LEU A 1 73 ? 13.289 1.471 -14.297 1.00 92.62 73 LEU A O 1
ATOM 592 N N . ARG A 1 74 ? 11.215 2.131 -13.750 1.00 90.12 74 ARG A N 1
ATOM 593 C CA . ARG A 1 74 ? 11.377 1.917 -12.309 1.00 90.12 74 ARG A CA 1
ATOM 594 C C . ARG A 1 74 ? 11.583 0.442 -11.976 1.00 90.12 74 ARG A C 1
ATOM 596 O O . ARG A 1 74 ? 12.420 0.134 -11.128 1.00 90.12 74 ARG A O 1
ATOM 603 N N . ASP A 1 75 ? 10.840 -0.447 -12.623 1.00 89.19 75 ASP A N 1
ATOM 604 C CA . ASP A 1 75 ? 10.928 -1.886 -12.378 1.00 89.19 75 ASP A CA 1
ATOM 605 C C . ASP A 1 75 ? 12.291 -2.431 -12.845 1.00 89.19 75 ASP A C 1
ATOM 607 O O . ASP A 1 75 ? 12.970 -3.101 -12.067 1.00 89.19 75 ASP A O 1
ATOM 611 N N . LEU A 1 76 ? 12.777 -2.005 -14.020 1.00 93.50 76 LEU A N 1
ATOM 612 C CA . LEU A 1 76 ? 14.136 -2.306 -14.499 1.00 93.50 76 LEU A CA 1
ATOM 613 C C . LEU A 1 76 ? 15.225 -1.784 -13.547 1.00 93.50 76 LEU A C 1
ATOM 615 O O . LEU A 1 76 ? 16.212 -2.470 -13.277 1.00 93.50 76 LEU A O 1
ATOM 619 N N . CYS A 1 77 ? 15.055 -0.576 -12.997 1.00 94.12 77 CYS A N 1
ATOM 620 C CA . CYS A 1 77 ? 15.984 -0.032 -12.004 1.00 94.12 77 CYS A CA 1
ATOM 621 C C . CYS A 1 77 ? 16.021 -0.885 -10.727 1.00 94.12 77 CYS A C 1
ATOM 623 O O . CYS A 1 77 ? 17.103 -1.147 -10.198 1.00 94.12 77 CYS A O 1
ATOM 625 N N . ARG A 1 78 ? 14.856 -1.323 -10.231 1.00 90.62 78 ARG A N 1
ATOM 626 C CA . ARG A 1 78 ? 14.750 -2.191 -9.045 1.00 90.62 78 ARG A CA 1
ATOM 627 C C . ARG A 1 78 ? 15.414 -3.545 -9.291 1.00 90.62 78 ARG A C 1
ATOM 629 O O . ARG A 1 78 ? 16.183 -3.997 -8.445 1.00 90.62 78 ARG A O 1
ATOM 636 N N . GLU A 1 79 ? 15.169 -4.152 -10.450 1.00 92.75 79 GLU A N 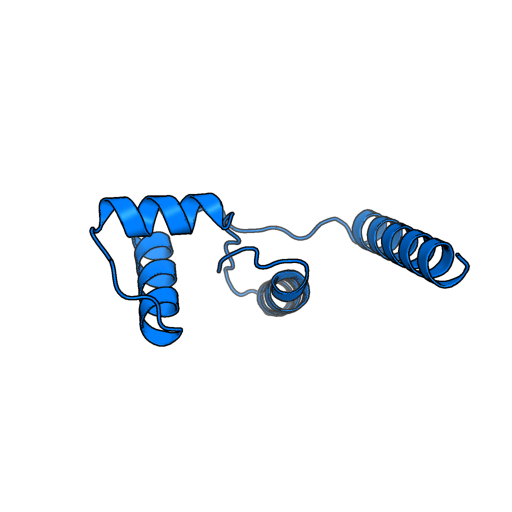1
ATOM 637 C CA . GLU A 1 79 ? 15.772 -5.428 -10.843 1.00 92.75 79 GLU A CA 1
ATOM 638 C C . GLU A 1 79 ? 17.298 -5.331 -10.917 1.00 92.75 79 GLU A C 1
ATOM 640 O O . GLU A 1 79 ? 18.002 -6.136 -10.306 1.00 92.75 79 GLU A O 1
ATOM 645 N N . ARG A 1 80 ? 17.830 -4.285 -11.562 1.00 95.44 80 ARG A N 1
ATOM 646 C CA . ARG A 1 80 ? 19.277 -4.039 -11.618 1.00 95.44 80 ARG A CA 1
ATOM 647 C C . ARG A 1 80 ? 19.900 -3.973 -10.223 1.00 95.44 80 ARG A C 1
ATOM 649 O O . ARG A 1 80 ? 20.930 -4.604 -9.996 1.00 95.44 80 ARG A O 1
ATOM 656 N N . ILE A 1 81 ? 19.299 -3.215 -9.304 1.00 94.75 81 ILE A N 1
ATOM 657 C CA . ILE A 1 81 ? 19.799 -3.082 -7.927 1.00 94.75 81 ILE A CA 1
ATOM 658 C C . ILE A 1 81 ? 19.787 -4.443 -7.223 1.00 94.75 81 ILE A C 1
ATOM 660 O O . ILE A 1 81 ? 20.781 -4.811 -6.598 1.00 94.75 81 ILE A O 1
ATOM 664 N N . SER A 1 82 ? 18.703 -5.210 -7.372 1.00 93.06 82 SER A N 1
ATOM 665 C CA . SER A 1 82 ? 18.586 -6.556 -6.799 1.00 93.06 82 SER A CA 1
ATOM 666 C C . SER A 1 82 ? 19.690 -7.488 -7.304 1.00 93.06 82 SER A C 1
ATOM 668 O O . SER A 1 82 ? 20.308 -8.200 -6.517 1.00 93.06 82 SER A O 1
ATOM 670 N N . LEU A 1 83 ? 19.980 -7.466 -8.608 1.00 95.06 83 LEU A N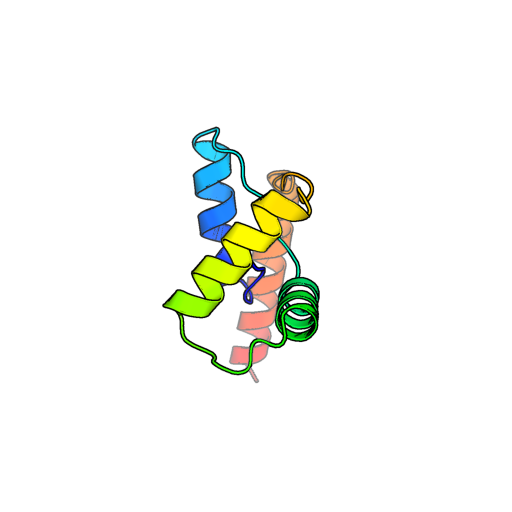 1
ATOM 671 C CA . LEU A 1 83 ? 21.041 -8.282 -9.205 1.00 95.06 83 LEU A CA 1
ATOM 672 C C . LEU A 1 83 ? 22.438 -7.850 -8.742 1.00 95.06 83 LEU A C 1
ATOM 674 O O . LEU A 1 83 ? 23.304 -8.695 -8.529 1.00 95.06 83 LEU A O 1
ATOM 678 N N . GLN A 1 84 ? 22.671 -6.547 -8.561 1.00 95.56 84 GLN A N 1
ATOM 679 C CA . GLN A 1 84 ? 23.942 -6.043 -8.031 1.00 95.56 84 GLN A CA 1
ATOM 680 C C . GLN A 1 84 ? 24.186 -6.508 -6.592 1.00 95.56 84 GLN A C 1
ATOM 682 O O . GLN A 1 84 ? 25.310 -6.882 -6.273 1.00 95.56 84 GLN A O 1
ATOM 687 N N . GLN A 1 85 ? 23.144 -6.518 -5.757 1.00 92.75 85 GLN A N 1
ATOM 688 C CA . GLN A 1 85 ? 23.209 -7.005 -4.375 1.00 92.75 85 GLN A CA 1
ATOM 689 C C . GLN A 1 85 ? 23.396 -8.523 -4.291 1.00 92.75 85 GLN A C 1
ATOM 691 O O . GLN A 1 85 ? 24.072 -9.000 -3.393 1.00 92.75 85 GLN A O 1
ATOM 696 N N . ALA A 1 86 ? 22.835 -9.291 -5.226 1.00 90.88 86 ALA A N 1
ATOM 697 C CA . ALA A 1 86 ? 23.016 -10.743 -5.260 1.00 90.88 86 ALA A CA 1
ATOM 698 C C . ALA A 1 86 ? 24.431 -11.178 -5.692 1.00 90.88 86 ALA A C 1
ATOM 700 O O . ALA A 1 86 ? 24.800 -12.336 -5.511 1.00 90.88 86 ALA A O 1
ATOM 701 N N . ARG A 1 87 ? 25.209 -10.274 -6.305 1.00 84.50 87 ARG A N 1
ATOM 702 C CA . ARG A 1 87 ? 26.579 -10.541 -6.774 1.00 84.50 87 ARG A CA 1
ATOM 703 C C . ARG A 1 87 ? 27.651 -10.265 -5.712 1.00 84.50 87 ARG A C 1
ATOM 705 O O . ARG A 1 87 ? 28.785 -10.700 -5.897 1.00 84.50 87 ARG A O 1
ATOM 712 N N . SER A 1 88 ? 27.324 -9.489 -4.680 1.00 63.19 88 SER A N 1
ATOM 713 C CA . SER A 1 88 ? 28.195 -9.190 -3.531 1.00 63.19 88 SER A CA 1
ATOM 714 C C . SER A 1 88 ? 28.023 -10.220 -2.430 1.00 63.19 88 SER A C 1
ATOM 716 O O . SER A 1 88 ? 29.055 -10.613 -1.852 1.00 63.19 88 SER A O 1
#

InterPro domains:
  IPR002525 Transposase IS110-like, N-terminal [PF01548] (1-87)
  IPR047650 Transposase IS110-like [PTHR33055] (1-87)

Organism: NCBI:txid433724

Sequence (88 aa):
MEATGSYYENLAYFLYENRLKVSVVLANKIKYYAKSQNLKTKTDKVDACLIADFGLSQKPALWQPLSGDYRQLRDLCRERISLQQARS

pLDDT: mean 91.54, std 4.8, range [63.19, 96.44]